Protein 1CIT (pdb70)

Secondary structure (DSSP, 8-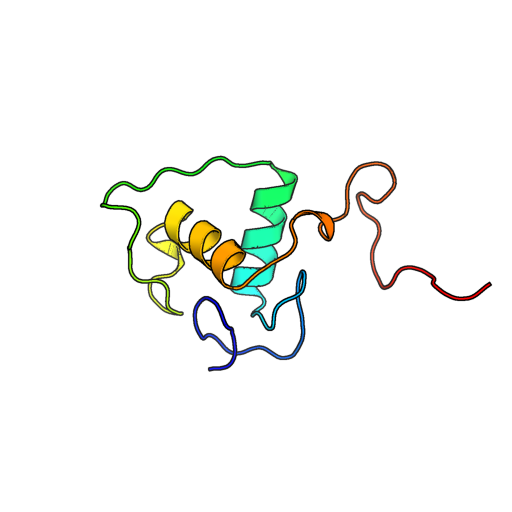state):
---SSS-----EEETTEEE-HHHHHHHHHHHHHT-----SSSS----STTTTTT-HHHHHHHHHHTT--GGGS--GGGTT--SPPP---

Structure (mmCIF, N/CA/C/O backbone):
data_1CIT
#
_entry.id   1CIT
#
_cell.length_a   53.420
_cell.length_b   34.240
_cell.length_c   56.260
_cell.angle_alpha   90.00
_cell.angle_beta   109.13
_cell.angle_gamma   90.00
#
_symmetry.space_group_name_H-M   'P 1 21 1'
#
loop_
_entity.id
_entity.type
_entity.pdbx_description
1 polymer "DNA (5'-D(*CP*CP*GP*AP*AP*AP*AP*GP*GP*TP*CP*AP*TP*GP*CP*G)-3')"
2 polymer "DNA (5'-D(*CP*GP*CP*AP*TP*GP*AP*CP*CP*TP*TP*TP*TP*CP*GP*G)-3')"
3 polymer 'PROTEIN (ORPHAN NUCLEAR RECEPTOR NGFI-B)'
4 non-polymer 'ZINC ION'
5 water water
#
loop_
_atom_site.group_PDB
_atom_site.id
_atom_site.type_symbol
_atom_site.label_atom_id
_atom_site.label_alt_id
_atom_site.label_comp_id
_atom_site.label_asym_id
_atom_site.label_entity_id
_atom_site.label_seq_id
_atom_site.pdbx_PDB_ins_code
_atom_site.Cartn_x
_atom_site.Cartn_y
_atom_site.Cartn_z
_atom_site.occupancy
_atom_site.B_iso_or_equiv
_atom_site.auth_seq_id
_atom_site.auth_comp_id
_atom_site.auth_asym_id
_atom_site.auth_atom_id
_atom_site.pdbx_PDB_model_num
ATOM 651 N N . GLY C 3 1 ? -16.697 -15.123 6.420 1.00 52.22 230 GLY A N 1
ATOM 652 C CA . GLY C 3 1 ? -16.432 -13.768 6.974 1.00 50.81 230 GLY A CA 1
ATOM 653 C C . GLY C 3 1 ? -15.296 -13.733 7.981 1.00 49.03 230 GLY A C 1
ATOM 654 O O . GLY C 3 1 ? -14.661 -14.752 8.255 1.00 53.47 230 GLY A O 1
ATOM 655 N N . ARG C 3 2 ? -15.036 -12.556 8.539 1.00 48.73 231 ARG A N 1
ATOM 656 C CA . ARG C 3 2 ? -13.966 -12.411 9.511 1.00 43.56 231 ARG A CA 1
ATOM 657 C C . ARG C 3 2 ? -14.434 -11.701 10.774 1.00 39.15 231 ARG A C 1
ATOM 658 O O . ARG C 3 2 ? -13.745 -11.752 11.786 1.00 42.91 231 ARG A O 1
ATOM 666 N N . CYS C 3 3 ? -15.598 -11.049 10.732 1.00 34.64 232 CYS A N 1
ATOM 667 C CA . CYS C 3 3 ? -16.099 -10.382 11.931 1.00 31.43 232 CYS A CA 1
ATOM 668 C C . CYS C 3 3 ? -16.445 -11.431 12.964 1.00 30.92 232 CYS A C 1
ATOM 669 O O . CYS C 3 3 ? -17.252 -12.322 12.715 1.00 29.01 232 CYS A O 1
ATOM 672 N N . ALA C 3 4 ? -15.841 -11.313 14.134 1.00 30.37 233 ALA A N 1
ATOM 673 C CA . ALA C 3 4 ? -16.077 -12.268 15.197 1.00 31.35 233 ALA A CA 1
ATOM 674 C C . ALA C 3 4 ? -17.457 -12.150 15.817 1.00 36.35 233 ALA A C 1
ATOM 675 O O . ALA C 3 4 ? -17.792 -12.931 16.708 1.00 42.21 233 ALA A O 1
ATOM 677 N N . VAL C 3 5 ? -18.263 -11.190 15.369 1.00 33.36 234 VAL A N 1
ATOM 678 C CA . VAL C 3 5 ? -19.588 -11.041 15.949 1.00 30.72 234 VAL A CA 1
ATOM 679 C C . VAL C 3 5 ? -20.706 -11.493 15.026 1.00 32.66 234 VAL A C 1
ATOM 680 O O . VAL C 3 5 ? -21.434 -12.423 15.354 1.00 30.69 234 VAL A O 1
ATOM 684 N N . CYS C 3 6 ? -20.856 -10.841 13.878 1.00 32.55 235 CYS A N 1
ATOM 685 C CA . CYS C 3 6 ? -21.922 -11.219 12.960 1.00 35.66 235 CYS A CA 1
ATOM 686 C C . CYS C 3 6 ? -21.377 -12.091 11.848 1.00 37.60 235 CYS A C 1
ATOM 687 O O . CYS C 3 6 ? -22.125 -12.803 11.178 1.00 40.52 235 CYS A O 1
ATOM 690 N N . GLY C 3 7 ? -20.070 -12.013 11.641 1.00 39.59 236 GLY A N 1
ATOM 691 C CA . GLY C 3 7 ? -19.445 -12.796 10.595 1.00 40.24 236 GLY A CA 1
ATOM 692 C C . GLY C 3 7 ? -19.232 -12.011 9.311 1.00 41.39 236 GLY A C 1
ATOM 693 O O . GLY C 3 7 ? -18.665 -12.531 8.359 1.00 42.86 236 GLY A O 1
ATOM 694 N N . ASP C 3 8 ? -19.690 -10.764 9.273 1.00 41.06 237 ASP A N 1
ATOM 695 C CA . ASP C 3 8 ? -19.530 -9.921 8.091 1.00 38.88 237 ASP A CA 1
ATOM 696 C C . ASP C 3 8 ? -18.032 -9.828 7.797 1.00 41.41 237 ASP A C 1
ATOM 697 O O . ASP C 3 8 ? -17.209 -10.446 8.476 1.00 37.88 237 ASP A O 1
ATOM 702 N N . ASN C 3 9 ? -17.682 -9.045 6.786 1.00 43.92 238 ASN A N 1
ATOM 703 C CA . ASN C 3 9 ? -16.288 -8.857 6.412 1.00 46.68 238 ASN A CA 1
ATOM 704 C C . ASN C 3 9 ? -15.660 -7.846 7.363 1.00 48.67 238 ASN A C 1
ATOM 705 O O . ASN C 3 9 ? -16.316 -6.887 7.773 1.00 49.06 238 ASN A O 1
ATOM 710 N N . ALA C 3 10 ? -14.394 -8.061 7.708 1.00 48.69 239 ALA A N 1
ATOM 711 C CA . ALA C 3 10 ? -13.686 -7.157 8.608 1.00 48.24 239 ALA A CA 1
ATOM 712 C C . ALA C 3 10 ? -12.265 -6.922 8.106 1.00 46.70 239 ALA A C 1
ATOM 713 O O . ALA C 3 10 ? -11.619 -7.840 7.613 1.00 49.90 239 ALA A O 1
ATOM 715 N N . SER C 3 11 ? -11.780 -5.693 8.229 1.00 45.52 240 SER A N 1
ATOM 716 C CA . SER C 3 11 ? -10.437 -5.376 7.772 1.00 45.78 240 SER A CA 1
ATOM 717 C C . SER C 3 11 ? -9.455 -5.120 8.916 1.00 43.49 240 SER A C 1
ATOM 718 O O . SER C 3 11 ? -8.251 -5.249 8.727 1.00 46.11 240 SER A O 1
ATOM 721 N N . CYS C 3 12 ? -9.956 -4.744 10.092 1.00 38.14 241 CYS A N 1
ATOM 722 C CA . CYS C 3 12 ? -9.076 -4.492 11.228 1.00 35.08 241 CYS A CA 1
ATOM 723 C C . CYS C 3 12 ? -9.790 -4.589 12.569 1.00 33.74 241 CYS A C 1
ATOM 724 O O . CYS C 3 12 ? -10.951 -4.975 12.642 1.00 34.16 241 CYS A O 1
ATOM 727 N N . GLN C 3 13 ? -9.080 -4.212 13.627 1.00 31.97 242 GLN A N 1
ATOM 728 C CA . GLN C 3 13 ? -9.599 -4.272 14.990 1.00 28.78 242 GLN A CA 1
ATOM 729 C C . GLN C 3 13 ? -10.497 -3.095 15.374 1.00 26.47 242 GLN A C 1
ATOM 730 O O . GLN C 3 13 ? -10.297 -1.981 14.905 1.00 26.70 242 GLN A O 1
ATOM 736 N N . HIS C 3 14 ? -11.469 -3.358 16.245 1.00 24.22 243 HIS A N 1
ATOM 737 C CA . HIS C 3 14 ? -12.385 -2.343 16.760 1.00 21.98 243 HIS A CA 1
ATOM 738 C C . HIS C 3 14 ? -12.718 -2.677 18.209 1.00 25.56 243 HIS A C 1
ATOM 739 O O . HIS C 3 14 ? -13.290 -3.729 18.507 1.00 23.90 243 HIS A O 1
ATOM 746 N N . TYR C 3 15 ? -12.349 -1.771 19.109 1.00 24.98 244 TYR A N 1
ATOM 747 C CA . TYR C 3 15 ? -12.579 -1.964 20.529 1.00 26.26 244 TYR A CA 1
ATOM 748 C C . TYR C 3 15 ? -12.062 -3.348 20.959 1.00 28.95 244 TYR A C 1
ATOM 749 O O . TYR C 3 15 ? -12.742 -4.108 21.658 1.00 28.23 244 TYR A O 1
ATOM 758 N N . GLY C 3 16 ? -10.844 -3.656 20.512 1.00 29.16 245 GLY A N 1
ATOM 759 C CA . GLY C 3 16 ? -10.190 -4.908 20.853 1.00 32.41 245 GLY A CA 1
ATOM 760 C C . GLY C 3 16 ? -10.481 -6.144 20.015 1.00 34.03 245 GLY A C 1
ATOM 761 O O . GLY C 3 16 ? -9.764 -7.135 20.128 1.00 33.61 245 GLY A O 1
ATOM 762 N N . VAL C 3 17 ? -11.496 -6.092 19.158 1.00 34.43 246 VAL A N 1
ATOM 763 C CA . VAL C 3 17 ? -11.856 -7.262 18.360 1.00 33.01 246 VAL A CA 1
ATOM 764 C C . VAL C 3 17 ? -12.065 -7.056 16.862 1.00 33.88 246 VAL A C 1
ATOM 765 O O . VAL C 3 17 ? -12.643 -6.057 16.420 1.00 33.45 246 VAL A O 1
ATOM 769 N N . ARG C 3 18 ? -11.605 -8.034 16.090 1.00 33.66 247 ARG A N 1
ATOM 770 C CA . ARG C 3 18 ? -11.757 -8.019 14.640 1.00 34.10 247 ARG A CA 1
ATOM 771 C C . ARG C 3 18 ? -13.254 -7.899 14.351 1.00 33.42 247 ARG A C 1
ATOM 772 O O . ARG C 3 18 ? -13.999 -8.876 14.468 1.00 31.86 247 ARG A O 1
ATOM 780 N N . THR C 3 19 ? -13.698 -6.706 13.973 1.00 32.01 248 THR A N 1
ATOM 781 C CA . THR C 3 19 ? -15.110 -6.501 13.701 1.00 27.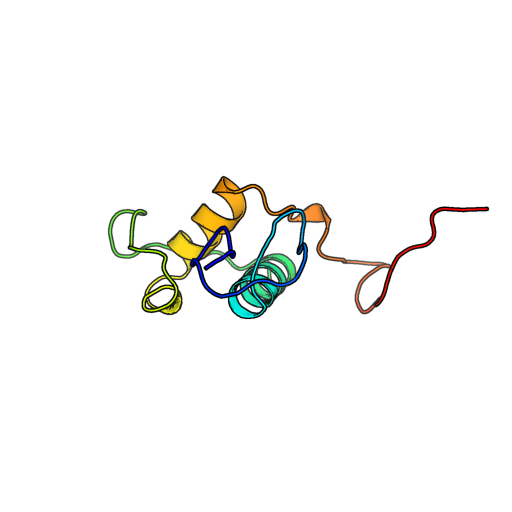68 248 THR A CA 1
ATOM 782 C C . THR C 3 19 ? -15.358 -5.719 12.449 1.00 27.66 248 THR A C 1
ATOM 783 O O . THR C 3 19 ? -14.455 -5.110 11.886 1.00 31.05 248 THR A O 1
ATOM 787 N N . CYS C 3 20 ? -16.612 -5.736 12.025 1.00 27.75 249 CYS A N 1
ATOM 788 C CA . CYS C 3 20 ? -17.026 -5.039 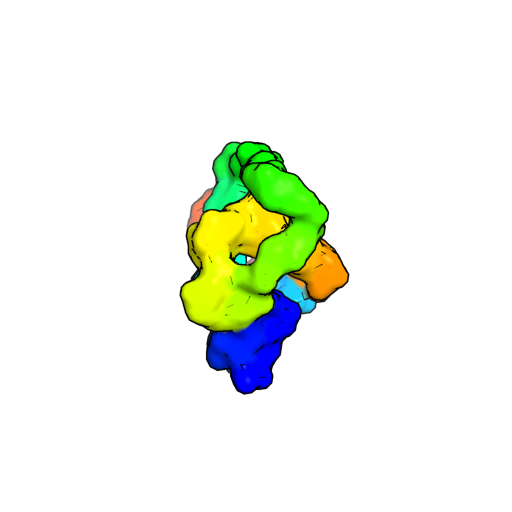10.826 1.00 25.72 249 CYS A CA 1
ATOM 789 C C . CYS C 3 20 ? -17.559 -3.676 11.209 1.00 24.36 249 CYS A C 1
ATOM 790 O O . CYS C 3 20 ? -17.842 -3.422 12.385 1.00 19.97 249 CYS A O 1
ATOM 793 N N . GLU C 3 21 ? -17.715 -2.813 10.207 1.00 25.58 250 GLU A N 1
ATOM 794 C CA . GLU C 3 21 ? -18.213 -1.460 10.421 1.00 22.70 250 GLU A CA 1
ATOM 795 C C . GLU C 3 21 ? -19.588 -1.516 11.051 1.00 23.66 250 GLU A C 1
ATOM 796 O O . GLU C 3 21 ? -19.979 -0.619 11.783 1.00 24.52 250 GLU A O 1
ATOM 802 N N . GLY C 3 22 ? -20.323 -2.578 10.763 1.00 22.71 251 GLY A N 1
ATOM 803 C CA . GLY C 3 22 ? -21.642 -2.707 11.334 1.00 22.54 251 GLY A CA 1
ATOM 804 C C . GLY C 3 22 ? -21.504 -2.821 12.832 1.00 24.40 251 GLY A C 1
ATOM 805 O O . GLY C 3 22 ? -21.883 -1.926 13.573 1.00 25.31 251 GLY A O 1
ATOM 806 N N . CYS C 3 23 ? -20.936 -3.925 13.291 1.00 26.13 252 CYS A N 1
ATOM 807 C CA . CYS C 3 23 ? -20.771 -4.122 14.721 1.00 25.06 252 CYS A CA 1
ATOM 808 C C . CYS C 3 23 ? -19.958 -3.009 15.347 1.00 21.92 252 CYS A C 1
ATOM 809 O O . CYS C 3 23 ? -20.184 -2.634 16.497 1.00 19.47 252 CYS A O 1
ATOM 812 N N . LYS C 3 24 ? -19.015 -2.476 14.580 1.00 19.26 253 LYS A N 1
ATOM 813 C CA . LYS C 3 24 ? -18.198 -1.375 15.046 1.00 14.88 253 LYS A CA 1
ATOM 814 C C . LYS C 3 24 ? -19.080 -0.315 15.695 1.00 17.34 253 LYS A C 1
ATOM 815 O O . LYS C 3 24 ? -19.074 -0.139 16.909 1.00 22.01 253 LYS A O 1
ATOM 821 N N . GLY C 3 25 ? -19.855 0.372 14.864 1.00 17.93 254 GLY A N 1
ATOM 822 C CA . GLY C 3 25 ? -20.730 1.423 15.340 1.00 17.00 254 GLY A CA 1
ATOM 823 C C . GLY C 3 25 ? -21.751 1.009 16.375 1.00 21.40 254 GLY A C 1
ATOM 824 O O . GLY C 3 25 ? -22.056 1.770 17.299 1.00 26.25 254 GLY A O 1
ATOM 825 N N . PHE C 3 26 ? -22.293 -0.192 16.231 1.00 20.81 255 PHE A N 1
ATOM 826 C CA . PHE C 3 26 ? -23.291 -0.669 17.176 1.00 18.20 255 PHE A CA 1
ATOM 827 C C . PHE C 3 26 ? -22.702 -0.610 18.572 1.00 20.27 255 PHE A C 1
ATOM 828 O O . PHE C 3 26 ? -23.281 -0.025 19.486 1.00 23.65 255 PHE A O 1
ATOM 836 N N . PHE C 3 27 ? -21.530 -1.210 18.722 1.00 22.94 256 PHE A N 1
ATOM 837 C CA . PHE C 3 27 ? -20.845 -1.221 20.000 1.00 25.60 256 PHE A CA 1
ATOM 838 C C . PHE C 3 27 ? -20.628 0.212 20.495 1.00 27.40 256 PHE A C 1
ATOM 839 O O . PHE C 3 27 ? -20.891 0.521 21.663 1.00 27.62 256 PHE A O 1
ATOM 847 N N . LYS C 3 28 ? -20.158 1.083 19.605 1.00 21.51 257 LYS A N 1
ATOM 848 C CA . LYS C 3 28 ? -19.915 2.471 19.969 1.00 21.22 257 LYS A CA 1
ATOM 849 C C . LYS C 3 28 ? -21.165 3.190 20.468 1.00 22.15 257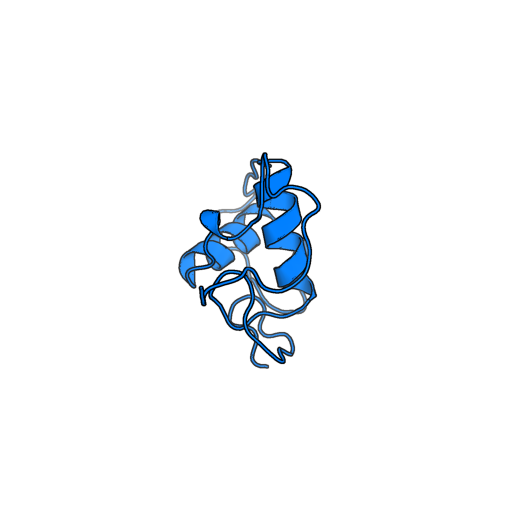 LYS A C 1
ATOM 850 O O . LYS C 3 28 ? -21.241 3.574 21.633 1.00 25.46 257 LYS A O 1
ATOM 856 N N . ARG C 3 29 ? -22.145 3.377 19.594 1.00 21.23 258 ARG A N 1
ATOM 857 C CA . ARG C 3 29 ? -23.376 4.060 19.992 1.00 16.52 258 ARG A CA 1
ATOM 858 C C . ARG C 3 29 ? -23.890 3.511 21.315 1.00 18.24 258 ARG A C 1
ATOM 859 O O . ARG C 3 29 ? -24.209 4.265 22.233 1.00 19.14 258 ARG A O 1
ATOM 867 N N . THR C 3 30 ? -23.963 2.187 21.408 1.00 19.53 259 THR A N 1
ATOM 868 C CA . THR C 3 30 ? -24.455 1.539 22.611 1.00 20.67 259 THR A CA 1
ATOM 869 C C . THR C 3 30 ? -23.707 2.050 23.828 1.00 21.61 259 THR A C 1
ATOM 870 O O . THR C 3 30 ? -24.302 2.592 24.754 1.00 24.70 259 THR A O 1
ATOM 874 N N . VAL C 3 31 ? -22.391 1.894 23.808 1.00 24.40 260 VAL A N 1
ATOM 875 C CA . VAL C 3 31 ? -21.557 2.318 24.916 1.00 23.21 260 VAL A CA 1
ATOM 876 C C . VAL C 3 31 ? -21.653 3.808 25.217 1.00 23.26 260 VAL A C 1
ATOM 877 O O . VAL C 3 31 ? -21.688 4.207 26.373 1.00 25.66 260 VAL A O 1
ATOM 881 N N . GLN C 3 32 ? -21.701 4.641 24.189 1.00 23.48 261 GLN A N 1
ATOM 882 C CA . GLN C 3 32 ? -21.816 6.064 24.440 1.00 22.52 261 GLN A CA 1
ATOM 883 C C . GLN C 3 32 ? -23.156 6.297 25.132 1.00 24.80 261 GLN A C 1
ATOM 884 O O . GLN C 3 32 ? -23.215 6.637 26.313 1.00 28.32 261 GLN A O 1
ATOM 890 N N . LYS C 3 33 ? -24.236 6.091 24.396 1.00 25.58 262 LYS A N 1
ATOM 891 C CA . LYS C 3 33 ? -25.566 6.299 24.941 1.00 29.15 262 LYS A CA 1
ATOM 892 C C . LYS C 3 33 ? -25.827 5.481 26.195 1.00 31.32 262 LYS A C 1
ATOM 893 O O . LYS C 3 33 ? -26.818 5.707 26.884 1.00 31.53 262 LYS A O 1
ATOM 899 N N . SER C 3 34 ? -24.936 4.540 26.498 1.00 30.82 263 SER A N 1
ATOM 900 C CA . SER C 3 34 ? -25.103 3.691 27.676 1.00 32.58 263 SER A CA 1
ATOM 901 C C . SER C 3 34 ? -26.419 2.938 27.559 1.00 33.02 263 SER A C 1
ATOM 902 O O . SER C 3 34 ? -27.030 2.587 28.562 1.00 36.58 263 SER A O 1
ATOM 905 N N . ALA C 3 35 ? -26.857 2.699 26.331 1.00 33.33 264 ALA A N 1
ATOM 906 C CA . ALA C 3 35 ? -28.115 2.003 26.091 1.00 35.32 264 ALA A CA 1
ATOM 907 C C . ALA C 3 35 ? -28.253 0.670 26.828 1.00 34.15 264 ALA A C 1
ATOM 908 O O . ALA C 3 35 ? -27.285 -0.064 27.016 1.00 29.58 264 ALA A O 1
ATOM 910 N N . LYS C 3 36 ? -29.477 0.378 27.251 1.00 36.60 265 LYS A N 1
ATOM 911 C CA . LYS C 3 36 ? -29.780 -0.863 27.947 1.00 39.21 265 LYS A CA 1
ATOM 912 C C . LYS C 3 36 ? -30.788 -1.611 27.086 1.00 37.91 265 LYS A C 1
ATOM 913 O O . LYS C 3 36 ? -31.881 -1.118 26.832 1.00 39.29 265 LYS A O 1
ATOM 915 N N . TYR C 3 37 ? -30.406 -2.792 26.620 1.00 35.24 266 TYR A N 1
ATOM 916 C CA . TYR C 3 37 ? -31.273 -3.591 25.772 1.00 33.54 266 TYR A CA 1
ATOM 917 C C . TYR C 3 37 ? -31.969 -4.679 26.564 1.00 36.43 266 TYR A C 1
ATOM 918 O O . TYR C 3 37 ? -31.606 -4.976 27.702 1.00 36.07 266 TYR A O 1
ATOM 927 N N . ILE C 3 38 ? -32.971 -5.276 25.936 1.00 38.67 267 ILE A N 1
ATOM 928 C CA . ILE C 3 38 ? -33.742 -6.348 26.539 1.00 37.45 267 ILE A CA 1
ATOM 929 C C . ILE C 3 38 ? -34.104 -7.337 25.445 1.00 36.72 267 ILE A C 1
ATOM 930 O O . ILE C 3 38 ? -34.576 -6.944 24.380 1.00 34.96 267 ILE A O 1
ATOM 935 N N . CYS C 3 39 ? -33.881 -8.618 25.714 1.00 35.14 268 CYS A N 1
ATOM 936 C CA . CYS C 3 39 ? -34.175 -9.657 24.743 1.00 35.89 268 CYS A CA 1
ATOM 937 C C . CYS C 3 39 ? -35.597 -10.178 24.878 1.00 39.10 268 CYS A C 1
ATOM 938 O O . CYS C 3 39 ? -36.009 -10.617 25.953 1.00 39.84 268 CYS A O 1
ATOM 941 N N . LEU C 3 40 ? -36.343 -10.131 23.778 1.00 38.80 269 LEU A N 1
ATOM 942 C CA . LEU C 3 40 ? -37.723 -10.600 23.784 1.00 36.43 269 LEU A CA 1
ATOM 943 C C . LEU C 3 40 ? -37.784 -12.118 23.874 1.00 38.29 269 LEU A C 1
ATOM 944 O O . LEU C 3 40 ? -38.699 -12.669 24.486 1.00 43.19 269 LEU A O 1
ATOM 949 N N . ALA C 3 41 ? -36.817 -12.789 23.253 1.00 36.39 270 ALA A N 1
ATOM 950 C CA . ALA C 3 41 ? -36.765 -14.247 23.260 1.00 34.09 270 ALA A CA 1
ATOM 951 C C . ALA C 3 41 ? -36.105 -14.760 24.531 1.00 36.58 270 ALA A C 1
ATOM 952 O O . ALA C 3 41 ? -36.554 -14.460 25.637 1.00 35.49 270 ALA A O 1
ATOM 954 N N . ASN C 3 42 ? -35.031 -15.527 24.378 1.00 37.05 271 ASN A N 1
ATOM 955 C CA . ASN C 3 42 ? -34.358 -16.073 25.542 1.00 40.69 271 ASN A CA 1
ATOM 956 C C . ASN C 3 42 ? -32.860 -15.831 25.537 1.00 43.63 271 ASN A C 1
ATOM 957 O O . ASN C 3 42 ? -32.073 -16.736 25.807 1.00 46.16 271 ASN A O 1
ATOM 962 N N . LYS C 3 43 ? -32.477 -14.600 25.222 1.00 42.58 272 LYS A N 1
ATOM 963 C CA . LYS C 3 43 ? -31.079 -14.198 25.206 1.00 40.84 272 LYS A CA 1
ATOM 964 C C . LYS C 3 43 ? -30.151 -15.099 24.409 1.00 43.46 272 LYS A C 1
ATOM 965 O O . LYS C 3 43 ? -29.021 -15.345 24.836 1.00 44.23 272 LYS A O 1
ATOM 971 N N . ASP C 3 44 ? -30.603 -15.600 23.264 1.00 41.80 273 ASP A N 1
ATOM 972 C CA . ASP C 3 44 ? -29.731 -16.452 22.472 1.00 37.89 273 ASP A CA 1
ATOM 973 C C . ASP C 3 44 ? -30.068 -16.398 20.999 1.00 35.52 273 ASP A C 1
ATOM 974 O O . ASP C 3 44 ? -29.792 -17.327 20.238 1.00 32.92 273 ASP A O 1
ATOM 979 N N . CYS C 3 45 ? -30.659 -15.282 20.606 1.00 35.45 274 CYS A N 1
ATOM 980 C CA . CYS C 3 45 ? -31.041 -15.050 19.228 1.00 35.08 274 CYS A CA 1
ATOM 981 C C . CYS C 3 45 ? -29.857 -15.227 18.284 1.00 35.61 274 CYS A C 1
ATOM 982 O O . CYS C 3 45 ? -28.704 -15.078 18.681 1.00 33.81 274 CYS A O 1
ATOM 985 N N . PRO C 3 46 ? -30.133 -15.544 17.012 1.00 36.40 275 PRO A N 1
ATOM 986 C CA . PRO C 3 46 ? -29.060 -15.737 16.038 1.00 35.69 275 PRO A CA 1
ATOM 987 C C . PRO C 3 46 ? -28.363 -14.432 15.657 1.00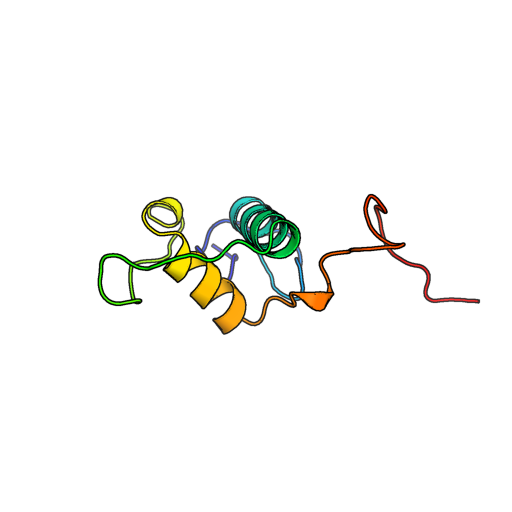 34.91 275 PRO A C 1
ATOM 988 O O . PRO C 3 46 ? -28.994 -13.483 15.189 1.00 34.15 275 PRO A O 1
ATOM 992 N N . VAL C 3 47 ? -27.051 -14.398 15.862 1.00 36.24 276 VAL A N 1
ATOM 993 C CA . VAL C 3 47 ? -26.265 -13.226 15.531 1.00 32.98 276 VAL A CA 1
ATOM 994 C C . VAL C 3 47 ? -25.352 -13.511 14.349 1.00 33.75 276 VAL A C 1
ATOM 995 O O . VAL C 3 47 ? -24.269 -14.066 14.484 1.00 33.25 276 VAL A O 1
ATOM 999 N N . ASP C 3 48 ? -25.809 -13.127 13.174 1.00 37.60 277 ASP A N 1
ATOM 1000 C CA . ASP C 3 48 ? -25.034 -13.333 11.973 1.00 38.72 277 ASP A CA 1
ATOM 1001 C C . ASP C 3 48 ? -25.252 -12.086 11.147 1.00 37.13 277 ASP A C 1
ATOM 1002 O O . ASP C 3 48 ? -26.031 -11.214 11.534 1.00 37.28 277 ASP A O 1
ATOM 1007 N N . LYS C 3 49 ? -24.580 -12.009 10.008 1.00 34.49 278 LYS A N 1
ATOM 1008 C CA . LYS C 3 49 ? -24.707 -10.857 9.137 1.00 35.30 278 LYS A CA 1
ATOM 1009 C C . LYS C 3 49 ? -26.134 -10.524 8.697 1.00 35.99 278 LYS A C 1
ATOM 1010 O O . LYS C 3 49 ? -26.436 -9.359 8.439 1.00 38.60 278 LYS A O 1
ATOM 1016 N N . ARG C 3 50 ? -27.015 -11.519 8.634 1.00 36.08 279 ARG A N 1
ATOM 1017 C CA . ARG C 3 50 ? -28.382 -11.278 8.171 1.00 38.49 279 ARG A CA 1
ATOM 1018 C C . ARG C 3 50 ? -29.416 -10.978 9.245 1.00 41.24 279 ARG A C 1
ATOM 1019 O O . ARG C 3 50 ? -30.372 -10.240 9.008 1.00 42.85 279 ARG A O 1
ATOM 1027 N N . ARG C 3 51 ? -29.234 -11.545 10.429 1.00 44.22 280 ARG A N 1
ATOM 1028 C CA . ARG C 3 51 ? -30.184 -11.331 11.514 1.00 44.94 280 ARG A CA 1
ATOM 1029 C C . ARG C 3 51 ? -29.580 -10.608 12.712 1.00 44.94 280 ARG A C 1
ATOM 1030 O O . ARG C 3 51 ? -30.081 -10.747 13.829 1.00 45.64 280 ARG A O 1
ATOM 1038 N N . ARG C 3 52 ? -28.516 -9.838 12.491 1.00 44.10 281 ARG A N 1
ATOM 1039 C CA . ARG C 3 52 ? -27.869 -9.120 13.589 1.00 41.17 281 ARG A CA 1
ATOM 1040 C C . ARG C 3 52 ? -28.684 -7.945 14.106 1.00 39.97 281 ARG A C 1
ATOM 1041 O O . ARG C 3 52 ? -28.490 -7.515 15.237 1.00 41.50 281 ARG A O 1
ATOM 1049 N N . ASN C 3 53 ? -29.607 -7.447 13.291 1.00 38.75 282 ASN A N 1
ATOM 1050 C CA . ASN C 3 53 ? -30.441 -6.317 13.682 1.00 41.60 282 ASN A CA 1
ATOM 1051 C C . ASN C 3 53 ? -31.806 -6.710 14.246 1.00 43.40 282 ASN A C 1
ATOM 1052 O O . ASN C 3 53 ? -32.537 -5.862 14.753 1.00 43.63 282 ASN A O 1
ATOM 1057 N N . ARG C 3 54 ? -32.157 -7.987 14.161 1.00 44.02 283 ARG A N 1
ATOM 1058 C CA . ARG C 3 54 ? -33.444 -8.426 14.680 1.00 47.49 283 ARG A CA 1
ATOM 1059 C C . ARG C 3 54 ? -33.508 -8.242 16.192 1.00 4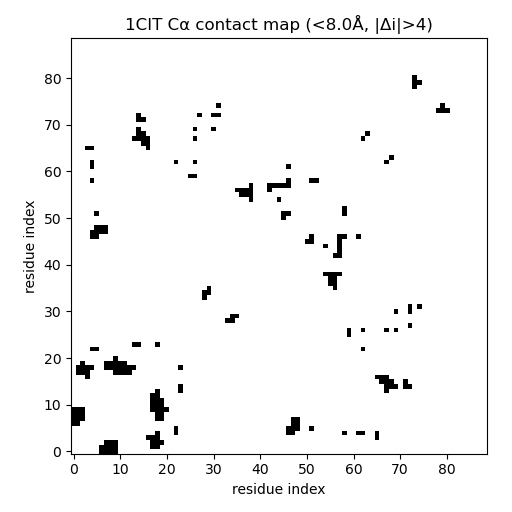5.66 283 ARG A C 1
ATOM 1060 O O . ARG C 3 54 ? -34.561 -7.911 16.733 1.00 48.10 283 ARG A O 1
ATOM 1068 N N . CYS C 3 55 ? -32.382 -8.452 16.870 1.00 44.53 284 CYS A N 1
ATOM 1069 C CA . CYS C 3 55 ? -32.307 -8.279 18.322 1.00 40.35 284 CYS A CA 1
ATOM 1070 C C . CYS C 3 55 ? -31.031 -7.563 18.742 1.00 39.90 284 CYS A C 1
ATOM 1071 O O . CYS C 3 55 ? -29.928 -7.992 18.398 1.00 43.44 284 CYS A O 1
ATOM 1074 N N . GLN C 3 56 ? -31.177 -6.487 19.509 1.00 37.44 285 GLN A N 1
ATOM 1075 C CA . GLN C 3 56 ? -30.018 -5.718 19.946 1.00 31.84 285 GLN A CA 1
ATOM 1076 C C . GLN C 3 56 ? -29.288 -6.363 21.103 1.00 28.76 285 GLN A C 1
ATOM 1077 O O . GLN C 3 56 ? -28.107 -6.680 20.998 1.00 32.64 285 GLN A O 1
ATOM 1083 N N . PHE C 3 57 ? -29.992 -6.554 22.204 1.00 24.19 286 PHE A N 1
ATOM 1084 C CA . PHE C 3 57 ? -29.417 -7.178 23.384 1.00 24.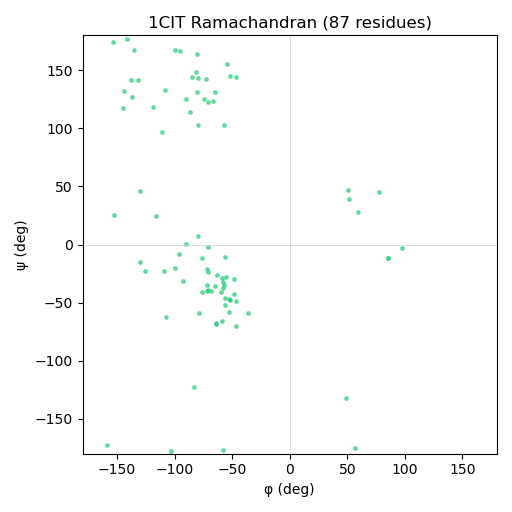47 286 PHE A CA 1
ATOM 1085 C C . PHE C 3 57 ? -28.426 -8.276 23.000 1.00 27.15 286 PHE A C 1
ATOM 1086 O O . PHE C 3 57 ? -27.246 -8.225 23.355 1.00 28.61 286 PHE A O 1
ATOM 1094 N N . CYS C 3 58 ? -28.913 -9.263 22.261 1.00 27.55 287 CYS A N 1
ATOM 1095 C CA . CYS C 3 58 ? -28.088 -10.386 21.853 1.00 31.15 287 CYS A CA 1
ATOM 1096 C C . CYS C 3 58 ? -26.836 -10.010 21.071 1.00 32.71 287 CYS A C 1
ATOM 1097 O O . CYS C 3 58 ? -25.792 -10.659 21.206 1.00 28.93 287 CYS A O 1
ATOM 1100 N N . ARG C 3 59 ? -26.942 -8.967 20.255 1.00 32.78 288 ARG A N 1
ATOM 1101 C CA . ARG C 3 59 ? -25.808 -8.522 19.455 1.00 29.98 288 ARG A CA 1
ATOM 1102 C C . ARG C 3 59 ? -24.775 -7.895 20.375 1.00 25.81 288 ARG A C 1
ATOM 1103 O O . ARG C 3 59 ? -23.574 -8.088 20.202 1.00 27.20 288 ARG A O 1
ATOM 1111 N N . PHE C 3 60 ? -25.237 -7.144 21.364 1.00 21.81 289 PHE A N 1
ATOM 1112 C CA . PHE C 3 60 ? -24.296 -6.528 22.285 1.00 27.23 289 PHE A CA 1
ATOM 1113 C C . PHE C 3 60 ? -23.704 -7.618 23.179 1.00 27.04 289 PHE A C 1
ATOM 1114 O O . PHE C 3 60 ? -22.514 -7.615 23.481 1.00 24.07 289 PHE A O 1
ATOM 1122 N N . GLN C 3 61 ? -24.548 -8.557 23.588 1.00 27.42 290 GLN A N 1
ATOM 1123 C CA . GLN C 3 61 ? -24.102 -9.654 24.424 1.00 25.70 290 GLN A CA 1
ATOM 1124 C C . GLN C 3 61 ? -22.906 -10.345 23.780 1.00 24.64 290 GLN A C 1
ATOM 1125 O O . GLN C 3 61 ? -21.898 -10.612 24.433 1.00 26.19 290 GLN A O 1
ATOM 1131 N N . LYS C 3 62 ? -23.012 -10.627 22.491 1.00 24.03 291 LYS A N 1
ATOM 1132 C CA . LYS C 3 62 ? -21.923 -11.303 21.805 1.00 28.35 291 LYS A CA 1
ATOM 1133 C C . LYS C 3 62 ? -20.729 -10.369 21.709 1.00 27.30 291 LYS A C 1
ATOM 1134 O O . LYS C 3 62 ? -19.589 -10.804 21.876 1.00 26.33 291 LYS A O 1
ATOM 1140 N N . CYS C 3 63 ? -20.994 -9.091 21.430 1.00 24.60 292 CYS A N 1
ATOM 1141 C CA . CYS C 3 63 ? -19.925 -8.102 21.324 1.00 19.31 292 CYS A CA 1
ATOM 1142 C C . CYS C 3 63 ? -19.012 -8.247 22.529 1.00 19.50 292 CYS A C 1
ATOM 1143 O O . CYS C 3 63 ? -17.787 -8.210 22.405 1.00 19.49 292 CYS A O 1
ATOM 1146 N N . LEU C 3 64 ? -19.615 -8.426 23.699 1.00 18.34 293 LEU A N 1
ATOM 1147 C CA . LEU C 3 64 ? -18.847 -8.579 24.924 1.00 23.09 293 LEU A CA 1
ATOM 1148 C C . LEU C 3 64 ? -18.241 -9.977 25.007 1.00 26.06 293 LEU A C 1
ATOM 1149 O O . LEU C 3 64 ? -17.085 -10.148 25.406 1.00 26.65 293 LEU A O 1
ATOM 1154 N N . ALA C 3 65 ? -19.021 -10.977 24.617 1.00 25.51 294 ALA A N 1
ATOM 1155 C CA . ALA C 3 65 ? -18.548 -12.348 24.657 1.00 20.75 294 ALA A CA 1
ATOM 1156 C C . ALA C 3 65 ? -17.214 -12.461 23.930 1.00 21.39 294 ALA A C 1
ATOM 1157 O O . ALA C 3 65 ? -16.270 -13.051 24.451 1.00 21.89 294 ALA A O 1
ATOM 1159 N N . VAL C 3 66 ? -17.131 -11.896 22.729 1.00 22.70 295 VAL A N 1
ATOM 1160 C CA . VAL C 3 66 ? -15.888 -11.954 21.973 1.00 21.05 295 VAL A CA 1
ATOM 1161 C C . VAL C 3 66 ? -14.898 -10.917 22.475 1.00 22.30 295 VAL A C 1
ATOM 1162 O O . VAL C 3 66 ? -13.859 -10.713 21.871 1.00 24.28 295 VAL A O 1
ATOM 1166 N N . GLY C 3 67 ? -15.243 -10.253 2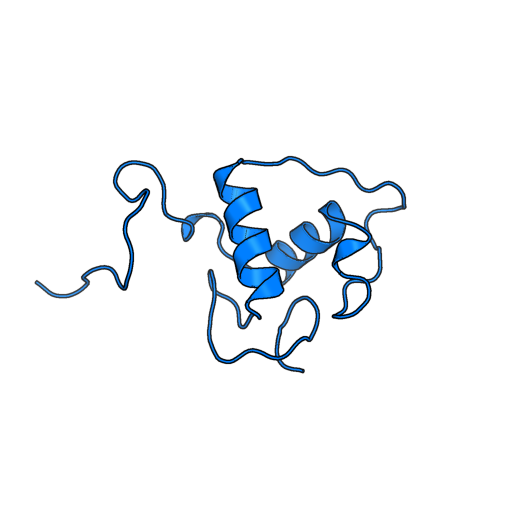3.577 1.00 23.98 296 GLY A N 1
ATOM 1167 C CA . GLY C 3 67 ? -14.349 -9.281 24.195 1.00 24.00 296 GLY A CA 1
ATOM 1168 C C . GLY C 3 67 ? -14.141 -7.875 23.658 1.00 24.31 296 GLY A C 1
ATOM 1169 O O . GLY C 3 67 ? -13.012 -7.413 23.572 1.00 25.88 296 GLY A O 1
ATOM 1170 N N . MET C 3 68 ? -15.205 -7.176 23.299 1.00 25.02 297 MET A N 1
ATOM 1171 C CA . MET C 3 68 ? -15.027 -5.817 22.815 1.00 25.29 297 MET A CA 1
ATOM 1172 C C . MET C 3 68 ? -14.878 -4.955 24.071 1.00 24.57 297 MET A C 1
ATOM 1173 O O . MET C 3 68 ? -15.677 -5.077 24.993 1.00 24.39 297 MET A O 1
ATOM 1178 N N . VAL C 3 69 ? -13.864 -4.096 24.124 1.00 26.12 298 VAL A N 1
ATOM 1179 C CA . VAL C 3 69 ? -13.663 -3.275 25.323 1.00 27.52 298 VAL A CA 1
ATOM 1180 C C . VAL C 3 69 ? -14.443 -1.962 25.341 1.00 30.18 298 VAL A C 1
ATOM 1181 O O . VAL C 3 69 ? -14.176 -1.051 24.543 1.00 27.87 298 VAL A O 1
ATOM 1185 N N . LYS C 3 70 ? -15.383 -1.880 26.284 1.00 29.13 299 LYS A N 1
ATOM 1186 C CA . LYS C 3 70 ? -16.230 -0.713 26.470 1.00 30.49 299 LYS A CA 1
ATOM 1187 C C . LYS C 3 70 ? -15.394 0.503 26.856 1.00 34.37 299 LYS A C 1
ATOM 1188 O O . LYS C 3 70 ? -15.781 1.640 26.603 1.00 37.47 299 LYS A O 1
ATOM 1194 N N . GLU C 3 71 ? -14.244 0.248 27.468 1.00 36.87 300 GLU A N 1
ATOM 1195 C CA . GLU C 3 71 ? -13.343 1.296 27.922 1.00 36.55 300 GLU A CA 1
ATOM 1196 C C . GLU C 3 71 ? -12.657 2.002 26.761 1.00 35.71 300 GLU A C 1
ATOM 1197 O O . GLU C 3 71 ? -12.234 3.153 26.884 1.00 36.51 300 GLU A O 1
ATOM 1203 N N . VAL C 3 72 ? -12.562 1.320 25.627 1.00 31.34 301 VAL A N 1
ATOM 1204 C CA . VAL C 3 72 ? -11.902 1.898 24.461 1.00 27.64 301 VAL A CA 1
ATOM 1205 C C . VAL C 3 72 ? -12.771 2.941 23.755 1.00 26.80 301 VAL A C 1
ATOM 1206 O O . VAL C 3 72 ? -12.296 3.672 22.886 1.00 26.32 301 VAL A O 1
ATOM 1210 N N . VAL C 3 73 ? -14.046 3.007 24.121 1.00 22.38 302 VAL A N 1
ATOM 1211 C CA . VAL C 3 73 ? -14.944 3.984 23.514 1.00 20.09 302 VAL A CA 1
ATOM 1212 C C . VAL C 3 73 ? -14.677 5.312 24.206 1.00 18.01 302 VAL A C 1
ATOM 1213 O O . VAL C 3 73 ? -15.102 5.522 25.332 1.00 18.59 302 VAL A O 1
ATOM 1217 N N . ARG C 3 74 ? -13.954 6.198 23.538 1.00 15.11 303 ARG A N 1
ATOM 1218 C CA . ARG C 3 74 ? -13.630 7.483 24.118 1.00 19.71 303 ARG A CA 1
ATOM 1219 C C . ARG C 3 74 ? -14.813 8.177 24.763 1.00 24.90 303 ARG A C 1
ATOM 1220 O O . ARG C 3 74 ? -15.939 8.075 24.295 1.00 26.91 303 ARG A O 1
ATOM 1228 N N . THR C 3 75 ? -14.534 8.873 25.859 1.00 28.03 304 THR A N 1
ATOM 1229 C CA . THR C 3 75 ? -15.538 9.608 26.607 1.00 27.98 304 THR A CA 1
ATOM 1230 C C . THR C 3 75 ? -14.866 10.754 27.340 1.00 31.49 304 THR A C 1
ATOM 1231 O O . THR C 3 75 ? -13.644 10.875 27.335 1.00 32.45 304 THR A O 1
ATOM 1235 N N . ASP C 3 76 ? -15.673 11.589 27.979 1.00 34.79 305 ASP A N 1
ATOM 1236 C CA . ASP C 3 76 ? -15.164 12.738 28.713 1.00 40.34 305 ASP A CA 1
ATOM 1237 C C . ASP C 3 76 ? -14.179 13.537 27.873 1.00 40.56 305 ASP A C 1
ATOM 1238 O O . ASP C 3 76 ? -14.426 13.843 26.716 1.00 41.85 305 ASP A O 1
ATOM 1243 N N . SER C 3 77 ? -13.048 13.859 28.482 1.00 44.86 306 SER A N 1
ATOM 1244 C CA . SER C 3 77 ? -12.002 14.634 27.840 1.00 45.30 306 SER A CA 1
ATOM 1245 C C . SER C 3 77 ? -11.688 14.080 26.465 1.00 44.96 306 SER A C 1
ATOM 1246 O O . SER C 3 77 ? -11.287 14.821 25.579 1.00 48.00 306 SER A O 1
ATOM 1249 N N . LEU C 3 78 ? -11.876 12.777 26.288 1.00 43.74 307 LEU A N 1
ATOM 1250 C CA . LEU C 3 78 ? -11.589 12.132 25.010 1.00 43.71 307 LEU A CA 1
ATOM 1251 C C . LEU C 3 78 ? -12.763 12.081 24.040 1.00 43.96 307 LEU A C 1
ATOM 1252 O O . LEU C 3 78 ? -12.644 11.564 22.927 1.00 41.03 307 LEU A O 1
ATOM 1257 N N . LYS C 3 79 ? -13.896 12.624 24.459 1.00 40.57 308 LYS A N 1
ATOM 1258 C CA . LYS C 3 79 ? -15.070 12.629 23.611 1.00 38.47 308 LYS A CA 1
ATOM 1259 C C . LYS C 3 79 ? -14.819 13.492 22.376 1.00 39.03 308 LYS A C 1
ATOM 1260 O O . LYS C 3 79 ? -14.338 14.617 22.487 1.00 41.91 308 LYS A O 1
ATOM 1266 N N . GLY C 3 80 ? -15.136 12.953 21.202 1.00 36.45 309 GLY A N 1
ATOM 1267 C CA . GLY C 3 80 ? -14.956 13.689 19.965 1.00 32.91 309 GLY A CA 1
ATOM 1268 C C . GLY C 3 80 ? -13.553 13.571 19.409 1.00 34.79 309 GLY A C 1
ATOM 1269 O O . GLY C 3 80 ? -13.296 13.950 18.267 1.00 35.27 309 GLY A O 1
ATOM 1270 N N . ARG C 3 81 ? -12.648 13.033 20.217 1.00 30.92 310 ARG A N 1
ATOM 1271 C CA . ARG C 3 81 ? -11.256 12.876 19.821 1.00 30.06 310 ARG A CA 1
ATOM 1272 C C . ARG C 3 81 ? -11.087 11.735 18.839 1.00 30.67 310 ARG A C 1
ATOM 1273 O O . ARG C 3 81 ? -11.481 10.606 19.113 1.00 34.24 310 ARG A O 1
ATOM 1281 N N . ARG C 3 82 ? -10.484 12.024 17.696 1.00 29.54 311 ARG A N 1
ATOM 1282 C CA . ARG C 3 82 ? -10.289 11.005 16.680 1.00 30.80 311 ARG A CA 1
ATOM 1283 C C . ARG C 3 82 ? -8.872 10.474 16.607 1.00 30.65 311 ARG A C 1
ATOM 1284 O O . ARG C 3 82 ? -8.001 10.854 17.384 1.00 34.81 311 ARG A O 1
ATOM 1292 N N . GLY C 3 83 ? -8.658 9.574 15.659 1.00 31.94 312 GLY A N 1
ATOM 1293 C CA . GLY C 3 83 ? -7.345 8.999 15.454 1.00 30.82 312 GLY A CA 1
ATOM 1294 C C . GLY C 3 83 ? -6.689 8.312 16.632 1.00 27.89 312 GLY A C 1
ATOM 1295 O O . GLY C 3 83 ? -7.256 8.160 17.711 1.00 23.25 312 GLY A O 1
ATOM 1296 N N . ARG C 3 84 ? -5.454 7.902 16.397 1.00 28.96 313 ARG A N 1
ATOM 1297 C CA . ARG C 3 84 ? -4.652 7.220 17.388 1.00 29.67 313 ARG A CA 1
ATOM 1298 C C . ARG C 3 84 ? -4.173 8.171 18.476 1.00 28.37 313 ARG A C 1
ATOM 1299 O O . ARG C 3 84 ? -3.842 9.329 18.206 1.00 26.83 313 ARG A O 1
ATOM 1307 N N . LEU C 3 85 ? -4.147 7.668 19.707 1.00 28.16 314 LEU A N 1
ATOM 1308 C CA . LEU C 3 85 ? -3.676 8.441 20.843 1.00 21.99 314 LEU A CA 1
ATOM 1309 C C . LEU C 3 85 ? -2.147 8.374 20.806 1.00 23.80 314 LEU A C 1
ATOM 1310 O O . LEU C 3 85 ? -1.568 7.541 20.107 1.00 20.18 314 LEU A O 1
ATOM 1315 N N . PRO C 3 86 ? -1.471 9.268 21.538 1.00 25.02 315 PRO A N 1
ATOM 1316 C CA . PRO C 3 86 ? -0.010 9.280 21.560 1.00 26.27 315 PRO A CA 1
ATOM 1317 C C . PRO C 3 86 ? 0.555 8.301 22.586 1.00 27.91 315 PRO A C 1
ATOM 1318 O O . PRO C 3 86 ? -0.018 8.116 23.653 1.00 24.23 315 PRO A O 1
ATOM 1322 N N . SER C 3 87 ? 1.683 7.683 22.255 1.00 32.47 316 SER A N 1
ATOM 1323 C CA . SER C 3 87 ? 2.320 6.724 23.150 1.00 34.00 316 SER A CA 1
ATOM 1324 C C . SER C 3 87 ? 3.774 7.077 23.432 1.00 35.34 316 SER A C 1
ATOM 1325 O O . SER C 3 87 ? 4.327 6.660 24.445 1.00 36.39 316 SER A O 1
ATOM 1328 N N . LYS C 3 88 ? 4.390 7.846 22.541 1.00 37.20 317 LYS A N 1
ATOM 1329 C CA . LYS C 3 88 ? 5.794 8.209 22.696 1.00 39.18 317 LYS A CA 1
ATOM 1330 C C . LYS C 3 88 ? 6.060 9.664 23.072 1.00 41.01 317 LYS A C 1
ATOM 1331 O O . LYS C 3 88 ? 5.501 10.586 22.479 1.00 43.58 317 LYS A O 1
ATOM 1333 N N . PRO C 3 89 ? 6.934 9.883 24.068 1.00 41.62 318 PRO A N 1
ATOM 1334 C CA . PRO C 3 89 ? 7.322 11.207 24.563 1.00 43.10 318 PRO A CA 1
ATOM 1335 C C . PRO C 3 89 ? 7.826 12.104 23.439 1.00 44.97 318 PRO A C 1
ATOM 1336 O O . PRO C 3 89 ? 7.502 13.310 23.466 1.00 48.02 318 PRO A O 1
#

Nearest PDB structures (foldseek):
  1cit-assembly1_A  TM=1.011E+00  e=7.201E-19  Rattus norvegicus
  6lc1-assembly1_J  TM=9.961E-01  e=1.294E-15  Homo sapiens
  6l6l-assembly1_B  TM=1.004E+00  e=3.969E-15  Homo sapiens
  6l6q-assembly1_A  TM=9.972E-01  e=2.796E-15  Homo sapiens
  7wnh-assembly3_C  TM=9.733E-01  e=6.480E-15  Homo sapiens

Foldseek 3Di:
DQAQQQADDFDDDAQHGGHDPVLRVLLQVCLVVVDDFDDPPDLQDRRHPPCVPVGSSNSVVVCPVRPRHSVPRDDDVCPPPDDDDDDDD

Sequence (89 aa):
GRCAVCGDNASCQHYGVRTCEGCKGFFKRTVQKSAKYICLANKDCPVDKRRRNRCQFCRFQKCLAVGMVKEVVRTDSLKGRRGRLPSKP

Radius of gyration: 13.82 Å; Cα contacts (8 Å, |Δi|>4): 114; chains: 1; bounding box: 45×31×22 Å

B-factor: mean 35.6, std 12.05, range [7.53, 79.0]

Solvent-accessible surface area: 6445 Å² total; per-residue (Å²): 92,150,7,45,3,7,32,19,114,17,99,59,111,24,36,48,16,75,1,5,126,25,0,61,10,10,0,76,123,2,27,93,155,89,38,98,48,146,14,178,62,132,107,125,32,72,27,34,119,177,86,35,108,199,20,95,41,4,12,29,79,75,0,72,82,46,39,6,52,107,159,77,6,66,68,115,119,66,167,74,102,212,54,224,72,113,117,84,194